Protein AF-A0A833S9N3-F1 (afdb_monomer)

Structure (mmCIF, N/CA/C/O backbone):
data_AF-A0A833S9N3-F1
#
_entry.id   AF-A0A833S9N3-F1
#
loop_
_atom_site.group_PDB
_atom_site.id
_atom_site.type_symbol
_atom_site.label_atom_id
_atom_site.label_alt_id
_atom_site.label_comp_id
_atom_site.label_asym_id
_atom_site.label_entity_id
_atom_site.label_seq_id
_atom_site.pdbx_PDB_ins_code
_atom_site.Cartn_x
_atom_site.Cartn_y
_atom_site.Cartn_z
_atom_site.occupancy
_atom_site.B_iso_or_equiv
_atom_site.auth_seq_id
_atom_site.auth_comp_id
_atom_site.auth_asym_id
_atom_site.auth_atom_id
_atom_site.pdbx_PDB_model_num
ATOM 1 N N . MET A 1 1 ? -18.250 31.502 -18.914 1.00 46.16 1 MET A N 1
ATOM 2 C CA . MET A 1 1 ? -17.595 30.187 -19.055 1.00 46.16 1 MET A CA 1
ATOM 3 C C . MET A 1 1 ? -17.360 29.662 -17.642 1.00 46.16 1 MET A C 1
ATOM 5 O O . MET A 1 1 ? -16.322 29.937 -17.061 1.00 46.16 1 MET A O 1
ATOM 9 N N . GLY A 1 2 ? -18.392 29.095 -17.013 1.00 54.09 2 GLY A N 1
ATOM 10 C CA . GLY A 1 2 ? -18.291 28.573 -15.646 1.00 54.09 2 GLY A CA 1
ATOM 11 C C . GLY A 1 2 ? -17.873 27.114 -15.717 1.00 54.09 2 GLY A C 1
ATOM 12 O O . GLY A 1 2 ? -18.515 26.355 -16.439 1.00 54.09 2 GLY A O 1
ATOM 13 N N . ALA A 1 3 ? -16.788 26.744 -15.037 1.00 56.53 3 ALA A N 1
ATOM 14 C CA . ALA A 1 3 ? -16.435 25.340 -14.862 1.00 56.53 3 ALA A CA 1
ATOM 15 C C . ALA A 1 3 ? -17.621 24.621 -14.200 1.00 56.53 3 ALA A C 1
ATOM 17 O O . ALA A 1 3 ? -18.211 25.151 -13.255 1.00 56.53 3 ALA A O 1
ATOM 18 N N . SER A 1 4 ? -18.018 23.465 -14.737 1.00 61.34 4 SER A N 1
ATOM 19 C CA . SER A 1 4 ? -19.108 22.679 -14.161 1.00 61.34 4 SER A CA 1
ATOM 20 C C . SER A 1 4 ? -18.727 22.229 -12.744 1.00 61.34 4 SER A C 1
ATOM 22 O O . SER A 1 4 ? -17.546 21.995 -12.468 1.00 61.34 4 SER A O 1
ATOM 24 N N . PRO A 1 5 ? -19.699 22.095 -11.825 1.00 64.31 5 PRO A N 1
ATOM 25 C CA . PRO A 1 5 ? -19.437 21.621 -10.463 1.00 64.31 5 PRO A CA 1
ATOM 26 C C . PRO A 1 5 ? -18.751 20.247 -10.441 1.00 64.31 5 PRO A C 1
ATOM 28 O O . PRO A 1 5 ? -17.981 19.953 -9.536 1.00 64.31 5 PRO A O 1
ATOM 31 N N . GLU A 1 6 ? -18.961 19.443 -11.479 1.00 64.31 6 GLU A N 1
ATOM 32 C CA . GLU A 1 6 ? -18.316 18.148 -11.703 1.00 64.31 6 GLU A CA 1
ATOM 33 C C . GLU A 1 6 ? -16.800 18.289 -11.919 1.00 64.31 6 GLU A C 1
ATOM 35 O O . GLU A 1 6 ? -16.017 17.490 -11.413 1.00 64.31 6 GLU A O 1
ATOM 40 N N . PHE A 1 7 ? -16.375 19.339 -12.630 1.00 63.25 7 PHE A N 1
ATOM 41 C CA . PHE A 1 7 ? -14.964 19.626 -12.881 1.00 63.25 7 PHE A CA 1
ATOM 42 C C . PHE A 1 7 ? -14.277 20.179 -11.626 1.00 63.25 7 PHE A C 1
ATOM 44 O O . PHE A 1 7 ? -13.140 19.824 -11.339 1.00 63.25 7 PHE A O 1
ATOM 51 N N . LEU A 1 8 ? -14.985 20.999 -10.840 1.00 59.31 8 LEU A N 1
ATOM 52 C CA . LEU A 1 8 ? -14.499 21.477 -9.542 1.00 59.31 8 LEU A CA 1
ATOM 53 C C . LEU A 1 8 ? -14.394 20.347 -8.512 1.00 59.31 8 LEU A C 1
ATOM 55 O O . LEU A 1 8 ? -13.407 20.311 -7.794 1.00 59.31 8 LEU A O 1
ATOM 59 N N . LEU A 1 9 ? -15.334 19.395 -8.485 1.00 58.53 9 LEU A N 1
ATOM 60 C CA . LEU A 1 9 ? -15.246 18.199 -7.637 1.00 58.53 9 LEU A CA 1
ATOM 61 C C . LEU A 1 9 ? -14.075 17.296 -8.033 1.00 58.53 9 LEU A C 1
ATOM 63 O O . LEU A 1 9 ? -13.371 16.799 -7.163 1.00 58.53 9 LEU A O 1
ATOM 67 N N . ALA A 1 10 ? -13.833 17.112 -9.333 1.00 58.03 10 ALA A N 1
ATOM 68 C CA . ALA A 1 10 ? -12.688 16.340 -9.811 1.00 58.03 10 ALA A CA 1
ATOM 69 C C . ALA A 1 10 ? -11.348 17.006 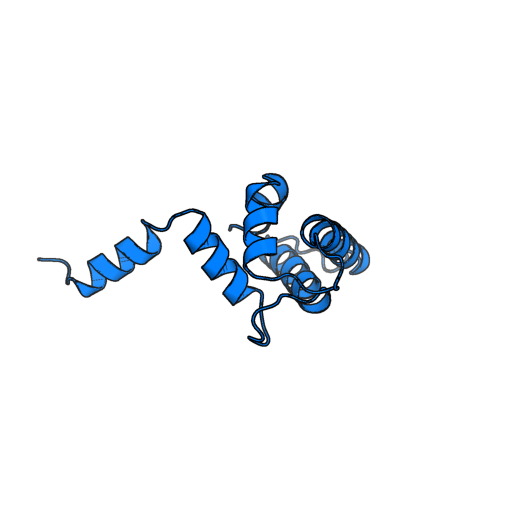-9.451 1.00 58.03 10 ALA A C 1
ATOM 71 O O . ALA A 1 10 ? -10.393 16.311 -9.105 1.00 58.03 10 ALA A O 1
ATOM 72 N N . ILE A 1 11 ? -11.276 18.343 -9.493 1.00 58.62 11 ILE A N 1
ATOM 73 C CA . ILE A 1 11 ? -10.097 19.101 -9.051 1.00 58.62 11 ILE A CA 1
ATOM 74 C C . ILE A 1 11 ? -9.955 19.044 -7.529 1.00 58.62 11 ILE A C 1
ATOM 76 O O . ILE A 1 11 ? -8.848 18.851 -7.049 1.00 58.62 11 ILE A O 1
ATOM 80 N N . ASP A 1 12 ? -11.038 19.169 -6.763 1.00 51.44 12 ASP A N 1
ATOM 81 C CA . ASP A 1 12 ? -10.987 19.155 -5.297 1.00 51.44 12 ASP A CA 1
ATOM 82 C C . ASP A 1 12 ? -10.607 17.765 -4.759 1.00 51.44 12 ASP A C 1
ATOM 84 O O . ASP A 1 12 ? -9.728 17.656 -3.914 1.00 51.44 12 ASP A O 1
ATOM 88 N N . VAL A 1 13 ? -11.123 16.689 -5.363 1.00 55.16 13 VAL A N 1
ATOM 89 C CA . VAL A 1 13 ? -10.696 15.304 -5.082 1.00 55.16 13 VAL A CA 1
ATOM 90 C C . VAL A 1 13 ? -9.218 15.072 -5.414 1.00 55.16 13 VAL A C 1
ATOM 92 O O . VAL A 1 13 ? -8.547 14.302 -4.733 1.00 55.16 13 VAL A O 1
ATOM 95 N N . THR A 1 14 ? -8.685 15.728 -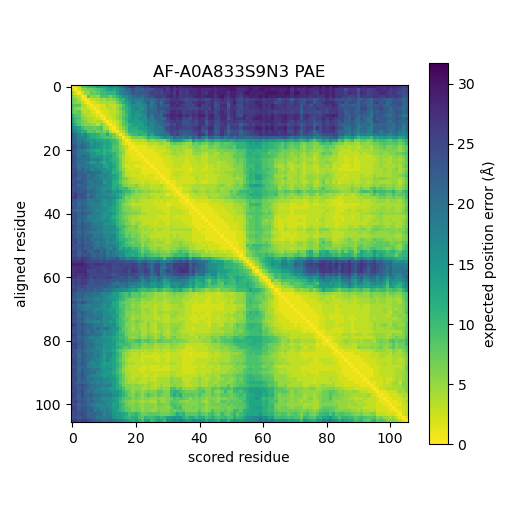6.449 1.00 56.97 14 THR A N 1
ATOM 96 C CA . THR A 1 14 ? -7.269 15.582 -6.838 1.00 56.97 14 THR A CA 1
ATOM 97 C C . THR A 1 14 ? 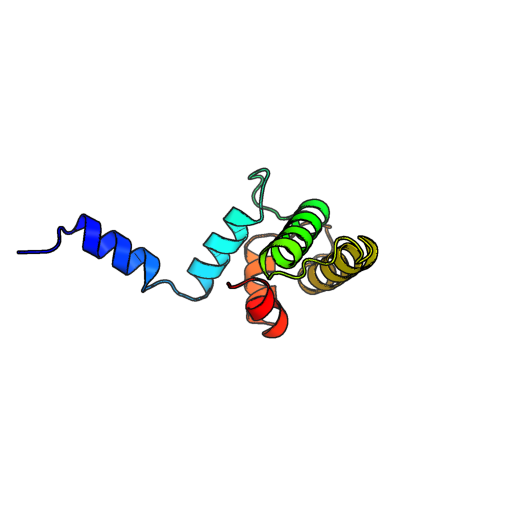-6.330 16.578 -6.141 1.00 56.97 14 THR A C 1
ATOM 99 O O . THR A 1 14 ? -5.128 16.321 -6.072 1.00 56.97 14 THR A O 1
ATOM 102 N N . SER A 1 15 ? -6.847 17.684 -5.586 1.00 54.22 15 SER A N 1
ATOM 103 C CA . SER A 1 15 ? -6.060 18.795 -5.014 1.00 54.22 15 SER A CA 1
ATOM 104 C C . SER A 1 15 ? -6.187 18.946 -3.492 1.00 54.22 15 SER A C 1
ATOM 106 O O . SER A 1 15 ? -5.273 19.485 -2.869 1.00 54.22 15 SER A O 1
ATOM 108 N N . SER A 1 16 ? -7.260 18.440 -2.885 1.00 50.28 16 SER A N 1
ATOM 109 C CA . SER A 1 16 ? -7.624 18.644 -1.476 1.00 50.28 16 SER A CA 1
ATOM 110 C C . SER A 1 16 ? -7.911 17.306 -0.785 1.00 50.28 16 SER A C 1
ATOM 112 O O . SER A 1 16 ? -9.010 17.070 -0.303 1.00 50.28 16 SER A O 1
ATOM 114 N N . GLY A 1 17 ? -6.916 16.420 -0.730 1.00 56.34 17 GLY A N 1
ATOM 115 C CA . GLY A 1 17 ? -6.960 15.224 0.118 1.00 56.34 17 GLY A CA 1
ATOM 116 C C . GLY A 1 17 ? -5.954 15.352 1.254 1.00 56.34 17 GLY A C 1
ATOM 117 O O . GLY A 1 17 ? -4.809 15.763 1.016 1.00 56.34 17 GLY A O 1
ATOM 118 N N . THR A 1 18 ? -6.348 15.000 2.482 1.00 68.19 18 THR A N 1
ATOM 119 C CA . THR A 1 18 ? -5.381 14.838 3.580 1.00 68.19 18 THR A CA 1
ATOM 120 C C . THR A 1 18 ? -4.326 13.795 3.177 1.00 68.19 18 THR A C 1
ATOM 122 O O . THR A 1 18 ? -4.589 12.952 2.312 1.00 68.19 18 THR A O 1
ATOM 125 N N . PRO A 1 19 ? -3.110 13.822 3.754 1.00 69.38 19 PRO A N 1
ATOM 126 C CA . PRO A 1 19 ? -2.118 12.772 3.502 1.00 69.38 19 PRO A CA 1
ATOM 127 C C . PRO A 1 19 ? -2.706 11.365 3.697 1.00 69.38 19 PRO A C 1
ATOM 129 O O . PRO A 1 19 ? -2.396 10.464 2.925 1.00 69.38 19 PRO A O 1
ATOM 132 N N . GLU A 1 20 ? -3.6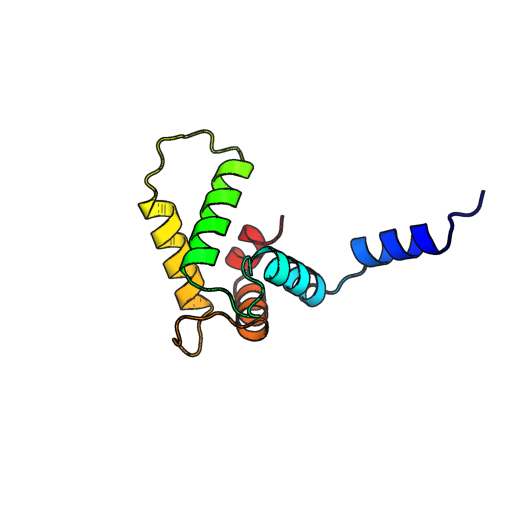35 11.206 4.641 1.00 75.88 20 GLU A N 1
ATOM 133 C CA . GLU A 1 20 ? -4.386 9.969 4.866 1.00 75.88 20 GLU A CA 1
ATOM 134 C C . GLU A 1 20 ? -5.248 9.550 3.665 1.00 75.88 20 GLU A C 1
ATOM 136 O O . GLU A 1 20 ? -5.240 8.381 3.294 1.00 75.88 20 GLU A O 1
ATOM 141 N N . GLU A 1 21 ? -5.965 10.466 3.007 1.00 77.62 21 GLU A N 1
ATOM 142 C CA . GLU A 1 21 ? -6.774 10.113 1.830 1.00 77.62 21 GLU A CA 1
ATOM 143 C C . GLU A 1 21 ? -5.915 9.702 0.632 1.00 77.62 21 GLU A C 1
ATOM 145 O O . GLU A 1 21 ? -6.267 8.770 -0.094 1.00 77.62 21 GLU A O 1
ATOM 150 N N . LYS A 1 22 ? -4.757 10.344 0.449 1.00 76.88 22 LYS A N 1
ATOM 151 C CA . LYS A 1 22 ? -3.791 9.954 -0.590 1.00 76.88 22 LYS A CA 1
ATOM 152 C C . LYS A 1 22 ? -3.217 8.566 -0.323 1.00 76.88 22 LYS A C 1
ATOM 154 O O . LYS A 1 22 ? -3.119 7.758 -1.242 1.00 76.88 22 LYS A O 1
ATOM 159 N N . LEU A 1 23 ? -2.885 8.281 0.934 1.00 79.50 23 LEU A N 1
ATOM 160 C CA . LEU A 1 23 ? -2.394 6.974 1.359 1.00 79.50 23 LEU A CA 1
ATOM 161 C C . LEU A 1 23 ? -3.473 5.891 1.249 1.00 79.50 23 LEU A C 1
ATOM 163 O O . LEU A 1 23 ? -3.159 4.794 0.809 1.00 79.50 23 LEU A O 1
ATOM 167 N N . LYS A 1 24 ? -4.745 6.198 1.532 1.00 83.44 24 LYS A N 1
ATOM 168 C CA . LYS A 1 24 ? -5.879 5.289 1.275 1.00 83.44 24 LYS A CA 1
ATOM 169 C C . LYS A 1 24 ? -6.041 4.950 -0.201 1.00 83.44 24 LYS A C 1
ATOM 171 O O . LYS A 1 24 ? -6.298 3.804 -0.561 1.00 83.44 24 LYS A O 1
ATOM 176 N N . TRP A 1 25 ? -5.893 5.945 -1.070 1.00 81.00 25 TRP A N 1
ATOM 177 C CA . TRP A 1 25 ? -5.893 5.718 -2.513 1.00 81.00 25 TRP A CA 1
ATOM 178 C C . TRP A 1 25 ? -4.707 4.862 -2.960 1.00 81.00 25 TRP A C 1
ATOM 180 O O . TRP A 1 25 ? -4.893 3.963 -3.778 1.00 81.00 25 TRP A O 1
ATOM 190 N N . ALA A 1 26 ? -3.516 5.099 -2.404 1.00 82.38 26 ALA A N 1
ATOM 191 C CA . ALA A 1 26 ? -2.340 4.273 -2.660 1.00 82.38 26 ALA A CA 1
ATOM 192 C C . ALA A 1 26 ? -2.552 2.831 -2.174 1.00 82.38 26 ALA A C 1
ATOM 194 O O . ALA A 1 26 ? -2.343 1.903 -2.944 1.00 82.38 26 ALA A O 1
ATOM 195 N N . PHE A 1 27 ? -3.077 2.642 -0.960 1.00 85.25 27 PHE A N 1
ATOM 196 C CA . PHE A 1 27 ? -3.416 1.333 -0.401 1.00 85.25 27 PHE A CA 1
ATOM 197 C C . PHE A 1 27 ? -4.340 0.541 -1.330 1.00 85.25 27 PHE A C 1
ATOM 199 O O . PHE A 1 27 ? -4.057 -0.600 -1.664 1.00 85.25 27 PHE A O 1
ATOM 206 N N . ARG A 1 28 ? -5.395 1.177 -1.850 1.00 84.69 28 ARG A N 1
ATOM 207 C CA . ARG A 1 28 ? -6.312 0.551 -2.817 1.00 84.69 28 ARG A CA 1
ATOM 208 C C . ARG A 1 28 ? -5.690 0.226 -4.172 1.00 84.69 28 ARG A C 1
ATOM 210 O O . ARG A 1 28 ? -6.208 -0.622 -4.884 1.00 84.69 28 ARG A O 1
ATOM 217 N N . MET A 1 29 ? -4.649 0.948 -4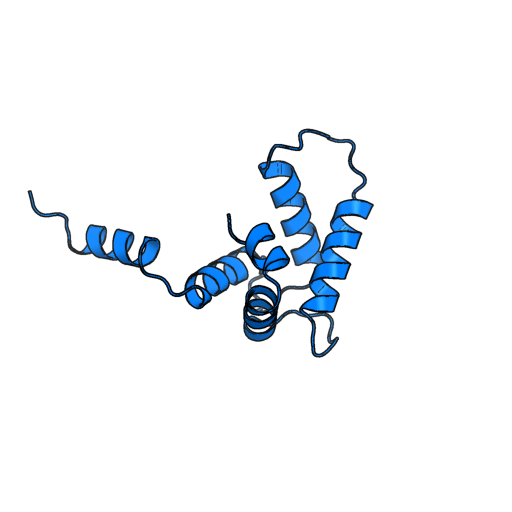.575 1.00 82.88 29 MET A N 1
ATOM 218 C CA . MET A 1 29 ? -3.880 0.616 -5.779 1.00 82.88 29 MET A CA 1
ATOM 219 C C . MET A 1 29 ? -2.920 -0.552 -5.533 1.00 82.88 29 MET A C 1
ATOM 221 O O . MET A 1 29 ? -2.486 -1.196 -6.486 1.00 82.88 29 MET A O 1
ATOM 225 N N . TYR A 1 30 ? -2.561 -0.778 -4.273 1.00 83.94 30 TYR A N 1
ATOM 226 C CA . TYR A 1 30 ? -1.606 -1.783 -3.836 1.00 83.94 30 TYR A CA 1
ATOM 227 C C . TYR A 1 30 ? -2.260 -3.122 -3.498 1.00 83.94 30 TYR A C 1
ATOM 229 O O . TYR A 1 30 ? -1.705 -4.153 -3.859 1.00 83.94 30 TYR A O 1
ATOM 237 N N . ASP A 1 31 ? -3.436 -3.104 -2.882 1.00 86.94 31 ASP A N 1
ATOM 238 C CA . ASP A 1 31 ? -4.308 -4.268 -2.709 1.00 86.94 31 ASP A CA 1
ATOM 239 C C . ASP A 1 31 ? -4.893 -4.663 -4.080 1.00 86.94 31 ASP A C 1
ATOM 241 O O . ASP A 1 31 ? -5.882 -4.100 -4.560 1.00 86.94 31 ASP A O 1
ATOM 245 N N . VAL A 1 32 ? -4.202 -5.572 -4.771 1.00 81.75 32 VAL A N 1
ATOM 246 C CA . VAL A 1 32 ? -4.518 -5.990 -6.142 1.00 81.75 32 VAL A CA 1
ATOM 247 C C . VAL A 1 32 ? -5.726 -6.917 -6.148 1.00 81.75 32 VAL A C 1
ATOM 249 O O . VAL A 1 32 ? -6.511 -6.886 -7.102 1.00 81.75 32 VAL A O 1
ATOM 252 N N . ASP A 1 33 ? -5.865 -7.764 -5.127 1.00 85.12 33 ASP A N 1
ATOM 253 C CA . ASP A 1 33 ? -6.995 -8.688 -5.025 1.00 85.12 33 ASP A CA 1
ATOM 254 C C . ASP A 1 33 ? -8.228 -8.109 -4.313 1.00 85.12 33 ASP A C 1
ATOM 256 O O . ASP A 1 33 ? -9.330 -8.647 -4.465 1.00 85.12 33 ASP A O 1
ATOM 260 N N . GLY A 1 34 ? -8.095 -6.946 -3.674 1.00 83.31 34 GLY A N 1
ATOM 261 C CA . GLY A 1 34 ? -9.191 -6.192 -3.075 1.00 83.31 34 GLY A CA 1
ATOM 262 C C . GLY A 1 34 ? -9.699 -6.801 -1.770 1.00 83.31 34 GLY A C 1
ATOM 263 O O . GLY A 1 34 ? -10.882 -6.636 -1.445 1.00 83.31 34 GLY A O 1
ATOM 264 N N . ASN A 1 35 ? -8.861 -7.557 -1.058 1.00 86.94 35 ASN A N 1
ATOM 265 C CA . ASN A 1 35 ? -9.240 -8.230 0.186 1.00 86.94 35 ASN A CA 1
ATOM 266 C C . ASN A 1 35 ? -9.194 -7.298 1.414 1.00 86.94 35 ASN A C 1
ATOM 268 O O . ASN A 1 35 ? -9.665 -7.682 2.488 1.00 86.94 35 ASN A O 1
ATOM 272 N N . GLY A 1 36 ? -8.707 -6.064 1.247 1.00 87.31 36 GLY A N 1
ATOM 273 C CA . GLY A 1 36 ? -8.579 -5.063 2.300 1.00 87.31 36 GLY A CA 1
ATOM 274 C C . GLY A 1 36 ? -7.291 -5.165 3.118 1.00 87.31 36 GLY A C 1
ATOM 275 O O . GLY A 1 36 ? -7.175 -4.465 4.128 1.00 87.31 36 GLY A O 1
ATOM 276 N N . VAL A 1 37 ? -6.343 -6.002 2.703 1.00 90.25 37 VAL A N 1
ATOM 277 C CA . VAL A 1 37 ? -4.993 -6.128 3.255 1.00 90.25 37 VAL A CA 1
ATOM 278 C C . VAL A 1 37 ? -3.971 -6.155 2.119 1.00 90.25 37 VAL A C 1
ATOM 280 O O . VAL A 1 37 ? -4.310 -6.429 0.979 1.00 90.25 37 VAL A O 1
ATOM 283 N N . ILE A 1 38 ? -2.715 -5.826 2.409 1.00 90.19 38 ILE A N 1
ATOM 284 C CA . ILE A 1 38 ? -1.621 -6.005 1.452 1.00 90.19 38 ILE A CA 1
ATOM 285 C C . ILE A 1 38 ? -0.760 -7.151 1.952 1.00 90.19 38 ILE A C 1
ATOM 287 O O . ILE A 1 38 ? -0.177 -7.063 3.033 1.00 90.19 38 ILE A O 1
ATOM 291 N N . ASP A 1 39 ? -0.637 -8.201 1.152 1.00 90.81 39 ASP A N 1
ATOM 292 C CA . ASP A 1 39 ? 0.271 -9.309 1.429 1.00 90.81 39 ASP A CA 1
ATOM 293 C C . ASP A 1 39 ? 1.697 -9.004 0.948 1.00 90.81 39 ASP A C 1
ATOM 295 O O . ASP A 1 39 ? 1.945 -8.209 0.032 1.00 90.81 39 ASP A O 1
ATOM 299 N N . ILE A 1 40 ? 2.684 -9.721 1.496 1.00 87.56 40 ILE A N 1
ATOM 300 C CA . ILE A 1 40 ? 4.092 -9.575 1.086 1.00 87.56 40 ILE A CA 1
ATOM 301 C C . ILE A 1 40 ? 4.303 -9.777 -0.426 1.00 87.56 40 ILE A C 1
ATOM 303 O O . ILE A 1 40 ? 5.179 -9.161 -1.043 1.00 87.56 40 ILE A O 1
ATOM 307 N N . GLN A 1 41 ? 3.487 -10.637 -1.040 1.00 87.94 41 GLN A N 1
ATOM 308 C CA . GLN A 1 41 ? 3.513 -10.906 -2.477 1.00 87.94 41 GLN A CA 1
ATOM 309 C C . GLN A 1 41 ? 3.074 -9.685 -3.290 1.00 87.94 41 GLN A C 1
ATOM 311 O O . GLN A 1 41 ? 3.670 -9.388 -4.328 1.00 87.94 41 GLN A O 1
ATOM 316 N N . GLU A 1 42 ? 2.053 -8.971 -2.827 1.00 89.06 42 GLU A N 1
ATOM 317 C CA . GLU A 1 42 ? 1.547 -7.764 -3.473 1.00 89.06 42 GLU A CA 1
ATOM 318 C C . GLU A 1 42 ? 2.536 -6.616 -3.306 1.00 89.06 42 GLU A C 1
ATOM 320 O O . GLU A 1 42 ? 2.954 -6.027 -4.304 1.00 89.06 42 GLU A O 1
ATOM 325 N N . MET A 1 43 ? 3.036 -6.403 -2.082 1.00 86.69 43 MET A N 1
ATOM 326 C CA . MET A 1 43 ? 4.098 -5.432 -1.793 1.00 86.69 43 MET A CA 1
ATOM 327 C C . MET A 1 43 ? 5.311 -5.626 -2.712 1.00 86.69 43 MET A C 1
ATOM 329 O O . MET A 1 43 ? 5.819 -4.673 -3.306 1.00 86.69 43 MET A O 1
ATOM 333 N N . THR A 1 44 ? 5.753 -6.872 -2.895 1.00 86.12 44 THR A N 1
ATOM 334 C CA . THR A 1 44 ? 6.889 -7.192 -3.773 1.00 86.12 44 THR A CA 1
ATOM 335 C C . THR A 1 44 ? 6.612 -6.811 -5.227 1.00 86.12 44 THR A C 1
ATOM 337 O O . THR A 1 44 ? 7.459 -6.180 -5.864 1.00 86.12 44 THR A O 1
ATOM 340 N N . LYS A 1 45 ? 5.418 -7.125 -5.748 1.00 84.25 45 LYS A N 1
ATOM 341 C CA . LYS A 1 45 ? 5.016 -6.760 -7.117 1.00 84.25 45 L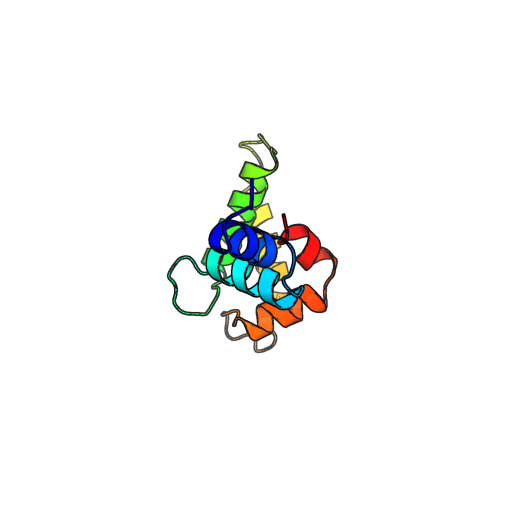YS A CA 1
ATOM 342 C C . LYS A 1 45 ? 4.963 -5.248 -7.314 1.00 84.25 45 LYS A C 1
ATOM 344 O O . LYS A 1 45 ? 5.424 -4.763 -8.344 1.00 84.25 45 LYS A O 1
ATOM 349 N N . ILE A 1 46 ? 4.440 -4.511 -6.336 1.00 81.31 46 ILE A N 1
ATOM 350 C CA . ILE A 1 46 ? 4.348 -3.046 -6.378 1.00 81.31 46 ILE A CA 1
ATOM 351 C C . ILE A 1 46 ? 5.738 -2.429 -6.415 1.00 81.31 46 ILE A C 1
ATOM 353 O O . ILE A 1 46 ? 6.038 -1.642 -7.310 1.00 81.31 46 ILE A O 1
ATOM 357 N N . VAL A 1 47 ? 6.607 -2.814 -5.476 1.00 80.75 47 VAL A N 1
ATOM 358 C CA . VAL A 1 47 ? 7.986 -2.320 -5.407 1.00 80.75 47 VAL A CA 1
ATOM 359 C C . VAL A 1 47 ? 8.694 -2.595 -6.732 1.00 80.75 47 VAL A C 1
ATOM 361 O O . VAL A 1 47 ? 9.325 -1.701 -7.296 1.00 80.75 47 VAL A O 1
ATOM 364 N N . GLN A 1 48 ? 8.534 -3.801 -7.279 1.00 80.19 48 GLN A N 1
ATOM 365 C CA . GLN A 1 48 ? 9.098 -4.178 -8.570 1.00 80.19 48 GLN A CA 1
ATOM 366 C C . GLN A 1 48 ? 8.542 -3.333 -9.733 1.00 80.19 48 GLN A C 1
ATOM 368 O O . GLN A 1 48 ? 9.319 -2.897 -10.581 1.00 80.19 48 GLN A O 1
ATOM 373 N N . ALA A 1 49 ? 7.239 -3.039 -9.747 1.00 78.25 49 ALA A N 1
ATOM 374 C CA . ALA A 1 49 ? 6.604 -2.188 -10.754 1.00 78.25 49 ALA A CA 1
ATOM 375 C C . ALA A 1 49 ? 7.053 -0.717 -10.663 1.00 78.25 49 ALA A C 1
ATOM 377 O O . ALA A 1 49 ? 7.301 -0.090 -11.690 1.00 78.25 49 ALA A O 1
ATOM 378 N N . ILE A 1 50 ? 7.226 -0.174 -9.453 1.00 75.50 50 ILE A N 1
ATOM 379 C CA . ILE A 1 50 ? 7.753 1.184 -9.233 1.00 75.50 50 ILE A CA 1
ATOM 380 C C . ILE A 1 50 ? 9.188 1.291 -9.764 1.00 75.50 50 ILE A C 1
ATOM 382 O O . ILE A 1 50 ? 9.534 2.274 -10.421 1.00 75.50 50 ILE A O 1
ATOM 386 N N . TYR A 1 51 ? 10.023 0.271 -9.532 1.00 73.62 51 TYR A N 1
ATOM 387 C CA . TYR A 1 51 ? 11.377 0.221 -10.093 1.00 73.62 51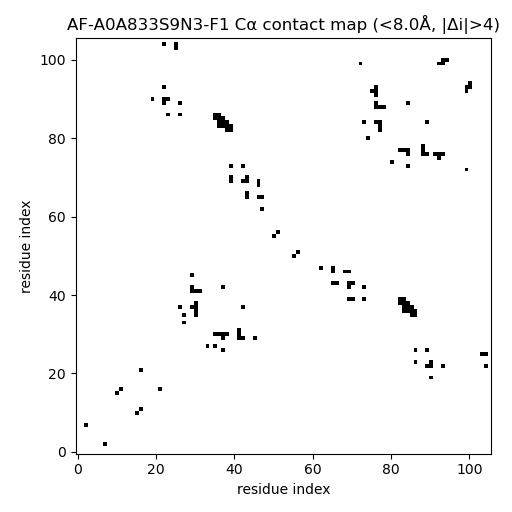 TYR A CA 1
ATOM 388 C C . TYR A 1 51 ? 11.385 0.195 -11.624 1.00 73.62 51 TYR A C 1
ATOM 390 O O . TYR A 1 51 ? 12.221 0.870 -12.229 1.00 73.62 51 TYR A O 1
ATOM 398 N N . ASP A 1 52 ? 10.472 -0.562 -12.235 1.00 72.44 52 ASP A N 1
ATOM 399 C CA . ASP A 1 52 ? 10.314 -0.621 -13.692 1.00 72.44 52 ASP A CA 1
ATOM 400 C C . ASP A 1 52 ? 9.865 0.743 -14.255 1.00 72.44 52 ASP A C 1
ATOM 402 O O . ASP A 1 52 ? 10.448 1.256 -15.214 1.00 72.44 52 ASP A O 1
ATOM 406 N N . MET A 1 53 ? 8.910 1.400 -13.582 1.00 65.06 53 MET A N 1
ATOM 407 C CA . MET A 1 53 ? 8.327 2.681 -13.993 1.00 65.06 53 MET A CA 1
ATOM 408 C C . MET A 1 53 ? 9.267 3.884 -13.819 1.00 65.06 53 MET A C 1
ATOM 410 O O . MET A 1 53 ? 9.314 4.749 -14.694 1.00 65.06 53 MET A O 1
ATOM 414 N N . LEU A 1 54 ? 10.055 3.950 -12.736 1.00 66.31 54 LEU A N 1
ATOM 415 C CA . LEU A 1 54 ? 11.025 5.034 -12.483 1.00 66.31 54 LEU A CA 1
ATOM 416 C C . LEU A 1 54 ? 12.238 5.011 -13.434 1.00 66.31 54 LEU A C 1
ATOM 418 O O . LEU A 1 54 ? 13.189 5.775 -13.263 1.00 66.31 54 LEU A O 1
ATOM 422 N N . GLY A 1 55 ? 12.217 4.166 -14.467 1.00 54.41 55 GLY A N 1
ATOM 423 C CA . GLY A 1 55 ? 13.204 4.206 -15.537 1.00 54.41 55 GLY A CA 1
ATOM 424 C C . GLY A 1 55 ? 14.539 3.580 -15.157 1.00 54.41 55 GLY A C 1
ATOM 425 O O . GLY A 1 55 ? 15.536 3.801 -15.849 1.00 54.41 55 GLY A O 1
ATOM 426 N N . ALA A 1 56 ? 14.575 2.725 -14.128 1.00 50.56 56 ALA A N 1
ATOM 427 C CA . ALA A 1 56 ? 15.649 1.752 -14.000 1.00 50.56 56 ALA A CA 1
ATOM 428 C C . ALA A 1 56 ? 15.452 0.658 -15.064 1.00 50.56 56 ALA A C 1
ATOM 430 O O . ALA A 1 56 ? 15.213 -0.502 -14.746 1.00 50.56 56 ALA A O 1
ATOM 431 N N . CYS A 1 57 ? 15.592 1.032 -16.343 1.00 41.47 57 CYS A N 1
ATOM 432 C CA . CYS A 1 57 ? 15.860 0.142 -17.471 1.00 41.47 57 CYS A CA 1
ATOM 433 C C . CYS A 1 57 ? 17.201 -0.561 -17.226 1.00 41.47 57 CYS A C 1
ATOM 435 O O . CYS A 1 57 ? 18.240 -0.269 -17.809 1.00 41.47 57 CYS A O 1
ATOM 437 N N . SER A 1 58 ? 17.202 -1.460 -16.264 1.00 47.19 58 SER A N 1
ATOM 438 C CA . SER A 1 58 ? 18.249 -2.411 -15.995 1.00 47.19 58 SER A CA 1
ATOM 439 C C . SER A 1 58 ? 17.494 -3.695 -15.769 1.00 47.19 58 SER A C 1
ATOM 441 O O . SER A 1 58 ? 17.200 -4.061 -14.634 1.00 47.19 58 SER A O 1
ATOM 443 N N . SER A 1 59 ? 17.198 -4.381 -16.870 1.00 50.72 59 SER A N 1
ATOM 444 C CA . SER A 1 59 ? 16.696 -5.758 -16.948 1.00 50.72 59 SER A CA 1
ATOM 445 C C . SER A 1 59 ? 17.663 -6.779 -16.307 1.00 50.72 59 SER A C 1
ATOM 447 O O . SER A 1 59 ? 17.756 -7.919 -16.740 1.00 50.72 59 SER A O 1
ATOM 449 N N . ASN A 1 60 ? 18.446 -6.342 -15.317 1.00 51.00 60 ASN A N 1
ATOM 450 C CA . ASN A 1 60 ? 19.589 -7.000 -14.716 1.00 51.00 60 ASN A CA 1
ATOM 451 C C . ASN A 1 60 ? 19.749 -6.670 -13.216 1.00 51.00 60 ASN A C 1
ATOM 453 O O . ASN A 1 60 ? 20.785 -6.998 -12.640 1.00 51.00 60 ASN A O 1
ATOM 457 N N . ARG A 1 61 ? 18.778 -6.004 -12.560 1.00 54.50 61 ARG A N 1
ATOM 458 C CA . ARG A 1 61 ? 18.740 -6.017 -11.087 1.00 54.50 61 ARG A CA 1
ATOM 459 C C . ARG A 1 61 ? 18.106 -7.329 -10.625 1.00 54.50 61 ARG A C 1
ATOM 461 O O . ARG A 1 61 ? 17.060 -7.699 -11.154 1.00 54.50 61 ARG A O 1
ATOM 468 N N . PRO A 1 62 ? 18.726 -8.038 -9.670 1.00 55.34 62 PRO A N 1
ATOM 469 C CA . PRO A 1 62 ? 18.192 -9.302 -9.193 1.00 55.34 62 PRO A CA 1
ATOM 470 C C . PRO A 1 62 ? 16.852 -9.054 -8.495 1.00 55.34 62 PRO A C 1
ATOM 472 O O . PRO A 1 62 ? 16.728 -8.103 -7.719 1.00 55.34 62 PRO A O 1
ATOM 475 N N . ALA A 1 63 ? 15.865 -9.911 -8.768 1.00 58.81 63 ALA A N 1
ATOM 476 C CA . ALA A 1 63 ? 14.563 -9.893 -8.099 1.00 58.81 63 ALA A CA 1
ATOM 477 C C . ALA A 1 63 ? 14.710 -9.910 -6.564 1.00 58.81 63 ALA A C 1
ATOM 479 O O . ALA A 1 63 ? 13.961 -9.218 -5.879 1.00 58.81 63 ALA A O 1
ATOM 480 N N . ASP A 1 64 ? 15.762 -10.564 -6.052 1.00 63.06 64 ASP A N 1
ATOM 481 C CA . ASP A 1 64 ? 16.186 -10.512 -4.649 1.00 63.06 64 ASP A CA 1
ATOM 482 C C . ASP A 1 64 ? 16.242 -9.091 -4.079 1.00 63.06 64 ASP A C 1
ATOM 484 O O . ASP A 1 64 ? 15.789 -8.864 -2.969 1.00 63.06 64 ASP A O 1
ATOM 488 N N . SER A 1 65 ? 16.740 -8.093 -4.818 1.00 75.56 65 SER A N 1
ATOM 489 C CA . SER A 1 65 ? 16.835 -6.727 -4.280 1.00 75.56 65 SER A CA 1
ATOM 490 C C . SER A 1 65 ? 15.476 -6.052 -4.087 1.00 75.56 65 SER A C 1
ATOM 492 O O . SER A 1 65 ? 15.355 -5.194 -3.214 1.00 75.56 65 SER A O 1
ATOM 494 N N . ALA A 1 66 ? 14.472 -6.388 -4.902 1.00 76.94 66 ALA A N 1
ATOM 495 C CA . ALA A 1 66 ? 13.121 -5.851 -4.753 1.00 76.94 66 ALA A CA 1
ATOM 496 C C . ALA A 1 66 ? 12.356 -6.597 -3.656 1.00 76.94 66 ALA A C 1
ATOM 498 O O . ALA A 1 66 ? 11.711 -5.956 -2.832 1.00 76.94 66 ALA A O 1
ATOM 499 N N . GLU A 1 67 ? 12.489 -7.922 -3.606 1.00 83.06 67 GLU A N 1
ATOM 500 C CA . GLU A 1 67 ? 11.849 -8.757 -2.590 1.00 83.06 67 GLU A CA 1
ATOM 501 C C . GLU A 1 67 ? 12.416 -8.493 -1.187 1.00 83.06 67 GLU A C 1
ATOM 503 O O . GLU A 1 67 ? 11.650 -8.310 -0.247 1.00 83.06 67 GLU A O 1
ATOM 508 N N . GLU A 1 68 ? 13.738 -8.376 -1.031 1.00 84.94 68 GLU A N 1
ATOM 509 C CA . GLU A 1 68 ? 14.380 -8.018 0.245 1.00 84.94 68 GLU A CA 1
ATOM 510 C C . GLU A 1 68 ? 13.938 -6.628 0.724 1.00 84.94 68 GLU A C 1
ATOM 512 O O . GLU A 1 68 ? 13.631 -6.428 1.900 1.00 84.94 68 GLU A O 1
ATOM 517 N N . ARG A 1 69 ? 13.852 -5.656 -0.197 1.00 83.50 69 ARG A N 1
ATOM 518 C CA . ARG A 1 69 ? 13.319 -4.318 0.104 1.00 83.50 69 ARG A CA 1
ATOM 519 C C . ARG A 1 69 ? 11.867 -4.397 0.544 1.00 83.50 69 ARG A C 1
ATOM 521 O O . ARG A 1 69 ? 11.538 -3.834 1.580 1.00 83.50 69 ARG A O 1
ATOM 528 N N . ALA A 1 70 ? 11.025 -5.086 -0.222 1.00 85.38 70 ALA A N 1
ATOM 529 C CA . ALA A 1 70 ? 9.618 -5.260 0.097 1.00 85.38 70 ALA A CA 1
ATOM 530 C C . ALA A 1 70 ? 9.451 -5.915 1.470 1.00 85.38 70 ALA A C 1
ATOM 532 O O . ALA A 1 70 ? 8.739 -5.364 2.293 1.00 85.38 70 ALA A O 1
ATOM 533 N N . LYS A 1 71 ? 10.183 -6.997 1.770 1.00 87.12 71 LYS A N 1
ATOM 534 C CA . LYS A 1 71 ? 10.185 -7.654 3.089 1.00 87.12 71 LYS A CA 1
ATOM 535 C C . LYS A 1 71 ? 10.613 -6.724 4.214 1.00 87.12 71 LYS A C 1
ATOM 537 O O . LYS A 1 71 ? 9.975 -6.717 5.258 1.00 87.12 71 LYS A O 1
ATOM 542 N N . ASN A 1 72 ? 11.661 -5.928 4.017 1.00 85.81 72 ASN A N 1
ATOM 543 C CA . ASN A 1 72 ? 12.123 -4.993 5.041 1.00 85.81 72 ASN A CA 1
ATOM 544 C C . ASN A 1 72 ? 11.117 -3.857 5.288 1.00 85.81 72 ASN A C 1
ATOM 546 O O . ASN A 1 72 ? 10.937 -3.439 6.426 1.00 85.81 72 ASN A O 1
ATOM 550 N N . ILE A 1 73 ? 10.463 -3.357 4.237 1.00 84.69 73 ILE A N 1
ATOM 551 C CA . ILE A 1 73 ? 9.386 -2.363 4.349 1.00 84.69 73 ILE A CA 1
ATOM 552 C C . ILE A 1 73 ? 8.183 -2.986 5.058 1.00 84.69 73 ILE A C 1
ATOM 554 O O . ILE A 1 73 ? 7.676 -2.426 6.024 1.00 84.69 73 ILE A O 1
ATOM 558 N N . PHE A 1 74 ? 7.786 -4.173 4.611 1.00 88.06 74 PHE A N 1
ATOM 559 C CA . PHE A 1 74 ? 6.668 -4.930 5.141 1.00 88.06 74 PHE A CA 1
ATOM 560 C C . PHE A 1 74 ? 6.832 -5.182 6.634 1.00 88.06 74 PHE A C 1
ATOM 562 O O . PHE A 1 74 ? 6.004 -4.739 7.411 1.00 88.06 74 PHE A O 1
ATOM 569 N N . ALA A 1 75 ? 7.958 -5.760 7.054 1.00 87.75 75 ALA A N 1
ATOM 570 C CA . ALA A 1 75 ? 8.247 -6.047 8.458 1.00 87.75 75 ALA A CA 1
ATOM 571 C C . ALA A 1 75 ? 8.336 -4.792 9.346 1.00 87.75 75 ALA A C 1
ATOM 573 O O . ALA A 1 75 ? 8.266 -4.895 10.567 1.00 87.75 75 ALA A O 1
ATOM 574 N N . ARG A 1 76 ? 8.540 -3.606 8.759 1.00 85.75 76 ARG A N 1
ATOM 575 C CA . ARG A 1 76 ? 8.522 -2.334 9.495 1.00 85.75 76 ARG A CA 1
ATOM 576 C C . ARG A 1 76 ? 7.121 -1.762 9.658 1.00 85.75 76 ARG A C 1
ATOM 578 O O . ARG A 1 76 ? 6.892 -1.050 10.630 1.00 85.75 76 ARG A O 1
ATOM 585 N N . MET A 1 77 ? 6.233 -2.026 8.706 1.00 85.81 77 MET A N 1
ATOM 586 C CA . MET A 1 77 ? 4.836 -1.595 8.758 1.00 85.81 77 MET A CA 1
ATOM 587 C C . MET A 1 77 ? 3.950 -2.605 9.505 1.00 85.81 77 MET A C 1
ATOM 589 O O . MET A 1 77 ? 2.980 -2.206 10.139 1.00 85.81 77 MET A O 1
ATOM 593 N N . ASP A 1 78 ? 4.304 -3.889 9.442 1.00 88.62 78 ASP A N 1
ATOM 594 C CA . ASP A 1 78 ? 3.595 -5.018 10.039 1.00 88.62 78 ASP A CA 1
ATOM 595 C C . ASP A 1 78 ? 3.859 -5.056 11.553 1.00 88.62 78 ASP A C 1
ATOM 597 O O . ASP A 1 78 ? 4.815 -5.661 12.0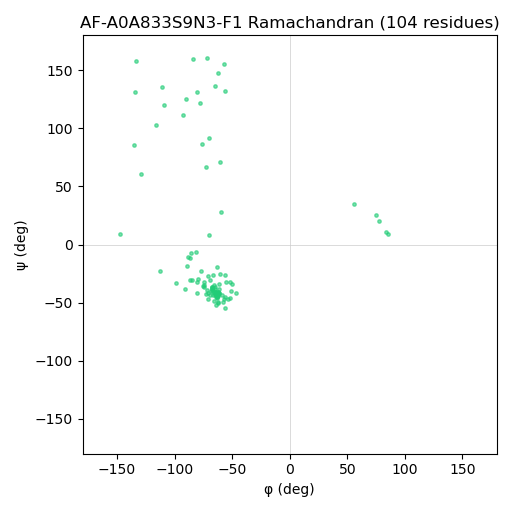50 1.00 88.62 78 ASP A O 1
ATOM 601 N N . GLU A 1 79 ? 3.044 -4.308 12.298 1.00 86.06 79 GLU A N 1
ATOM 602 C CA . GLU A 1 79 ? 3.197 -4.138 13.743 1.00 86.06 79 GLU A CA 1
ATOM 603 C C . GLU A 1 79 ? 2.759 -5.401 14.496 1.00 86.06 79 GLU A C 1
ATOM 605 O O . GLU A 1 79 ? 3.364 -5.770 15.509 1.00 86.06 79 GLU A O 1
ATOM 610 N N . ASN A 1 80 ? 1.737 -6.093 13.989 1.00 87.81 80 ASN A N 1
ATOM 611 C CA . ASN A 1 80 ? 1.192 -7.304 14.594 1.00 87.81 80 ASN A CA 1
ATOM 612 C C . ASN A 1 80 ? 1.925 -8.594 14.146 1.00 87.81 80 ASN A C 1
ATOM 614 O O . ASN A 1 80 ? 1.781 -9.624 14.810 1.00 87.81 80 ASN A O 1
ATOM 618 N N . ASN A 1 81 ? 2.773 -8.517 13.112 1.00 85.06 81 ASN A N 1
ATOM 619 C CA . ASN A 1 81 ? 3.524 -9.628 12.518 1.00 85.06 81 ASN A CA 1
ATOM 620 C C . ASN A 1 81 ? 2.616 -10.778 12.054 1.00 85.06 81 ASN A C 1
ATOM 622 O O . ASN A 1 81 ? 2.981 -11.954 12.171 1.00 85.06 81 ASN A O 1
ATOM 626 N N . ASP A 1 82 ? 1.417 -10.452 11.570 1.00 88.75 82 ASP A N 1
ATOM 627 C CA . ASP A 1 82 ? 0.457 -11.430 11.059 1.00 88.75 82 ASP A CA 1
ATOM 628 C C . ASP A 1 82 ? 0.692 -11.770 9.578 1.00 88.75 82 ASP A C 1
ATOM 630 O O . ASP A 1 82 ? 0.101 -12.724 9.064 1.00 88.75 82 ASP A O 1
ATOM 634 N N . GLY A 1 83 ? 1.610 -11.056 8.919 1.00 86.88 83 GLY A N 1
ATOM 635 C CA . GLY A 1 83 ? 1.925 -11.253 7.512 1.00 86.88 83 GLY A CA 1
ATOM 636 C C . GLY A 1 83 ? 0.983 -10.519 6.560 1.00 86.88 83 GLY A C 1
ATOM 637 O O . GLY A 1 83 ? 1.069 -10.774 5.359 1.00 86.88 83 GLY A O 1
ATOM 638 N N . GLN A 1 84 ? 0.136 -9.613 7.061 1.00 90.75 84 GLN A N 1
ATOM 639 C CA . GLN A 1 84 ? -0.819 -8.819 6.291 1.00 90.75 84 GLN A CA 1
ATOM 640 C C . GLN A 1 84 ? -0.770 -7.351 6.736 1.00 90.75 84 GLN A C 1
ATOM 642 O O . GLN A 1 84 ? -0.864 -7.033 7.911 1.00 90.75 84 GLN A O 1
ATOM 647 N N . LEU A 1 85 ? -0.676 -6.417 5.791 1.00 90.38 85 LEU A N 1
ATOM 648 C CA . LEU A 1 85 ? -0.763 -4.993 6.117 1.00 90.38 85 LEU A CA 1
ATOM 649 C C . LEU A 1 85 ? -2.190 -4.505 5.976 1.00 90.38 85 LEU A C 1
ATOM 651 O O . LEU A 1 85 ? -2.706 -4.378 4.866 1.00 90.38 85 LEU A O 1
ATOM 655 N N . THR A 1 86 ? -2.816 -4.174 7.097 1.00 91.38 86 THR A N 1
ATOM 656 C CA . THR A 1 86 ? -4.105 -3.485 7.077 1.00 91.38 86 THR A CA 1
ATOM 657 C C . THR A 1 86 ? -3.953 -2.030 6.627 1.00 91.38 86 THR A C 1
ATOM 659 O O . THR A 1 86 ? -2.875 -1.437 6.704 1.00 91.38 86 THR A O 1
ATOM 662 N N . GLU A 1 87 ? -5.055 -1.416 6.185 1.00 88.44 87 GLU A N 1
ATOM 663 C CA . GLU A 1 87 ? -5.086 0.008 5.812 1.00 88.44 87 GLU A CA 1
ATOM 664 C C . GLU A 1 87 ? -4.500 0.901 6.923 1.00 88.44 87 GLU A C 1
ATOM 666 O O . GLU A 1 87 ? -3.746 1.835 6.648 1.00 88.44 87 GLU A O 1
ATOM 671 N N . GLU A 1 88 ? -4.810 0.588 8.184 1.00 88.62 88 GLU A N 1
ATOM 672 C CA . GLU A 1 88 ? -4.357 1.348 9.349 1.00 88.62 88 GLU A CA 1
ATOM 673 C C . GLU A 1 88 ? -2.846 1.196 9.586 1.00 88.62 88 GLU A C 1
ATOM 675 O O . GLU A 1 88 ? -2.159 2.197 9.803 1.00 88.62 88 GLU A O 1
ATOM 680 N N . GLU A 1 89 ? -2.307 -0.021 9.475 1.00 89.50 89 GLU A N 1
ATOM 681 C CA . GLU A 1 89 ? -0.864 -0.293 9.578 1.00 89.50 89 GLU A CA 1
ATOM 682 C C . GLU A 1 89 ? -0.084 0.355 8.440 1.00 89.50 89 GLU A C 1
ATOM 684 O O . GLU A 1 89 ? 0.958 0.970 8.667 1.00 89.50 89 GLU A O 1
ATOM 689 N N . PHE A 1 90 ? -0.624 0.303 7.225 1.00 87.50 90 PHE A N 1
ATOM 690 C CA . PHE A 1 90 ? -0.037 0.958 6.066 1.00 87.50 90 PHE A CA 1
ATOM 691 C C . PHE A 1 90 ? 0.019 2.484 6.243 1.00 87.50 90 PHE A C 1
ATOM 693 O O . PHE A 1 90 ? 1.074 3.102 6.076 1.00 87.50 90 PHE A O 1
ATOM 700 N N . LEU A 1 91 ? -1.100 3.103 6.641 1.00 86.56 91 LEU A N 1
ATOM 701 C CA . LEU A 1 91 ? -1.183 4.537 6.938 1.00 86.56 91 LEU A CA 1
ATOM 702 C C . LEU A 1 91 ? -0.188 4.933 8.029 1.00 86.56 91 LEU A C 1
ATOM 704 O O . LEU A 1 91 ? 0.576 5.886 7.861 1.00 86.56 91 LEU A O 1
ATOM 708 N N . LYS A 1 92 ? -0.185 4.192 9.139 1.00 87.12 92 LYS A N 1
ATOM 709 C CA . LYS A 1 92 ? 0.686 4.438 10.288 1.00 87.12 92 LYS A CA 1
ATOM 71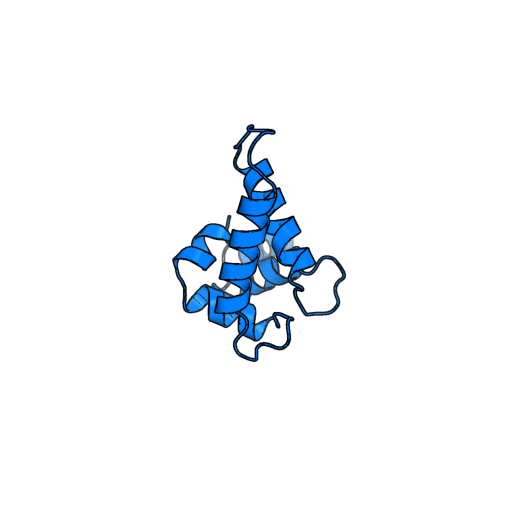0 C C . LYS A 1 92 ? 2.156 4.281 9.911 1.00 87.12 92 LYS A C 1
ATOM 712 O O . LYS A 1 92 ? 2.950 5.154 10.248 1.00 87.12 92 LYS A O 1
ATOM 717 N N . GLY A 1 93 ? 2.502 3.237 9.164 1.00 85.81 93 GLY A N 1
ATOM 718 C CA . GLY A 1 93 ? 3.853 2.970 8.686 1.00 85.81 93 GLY A CA 1
ATOM 719 C C . GLY A 1 93 ? 4.371 4.060 7.749 1.00 85.81 93 GLY A C 1
ATOM 720 O O . GLY A 1 93 ? 5.475 4.566 7.942 1.00 85.81 93 GLY A O 1
ATOM 721 N N . CYS A 1 94 ? 3.556 4.504 6.789 1.00 83.69 94 CYS A N 1
ATOM 722 C CA . CYS A 1 94 ? 3.902 5.634 5.922 1.00 83.69 94 CYS A CA 1
ATOM 723 C C . CYS A 1 94 ? 4.002 6.969 6.675 1.00 83.69 94 CYS A C 1
ATOM 725 O O . CYS A 1 94 ? 4.827 7.807 6.319 1.00 83.69 94 CYS A O 1
ATOM 727 N N . LEU A 1 95 ? 3.171 7.195 7.695 1.00 80.94 95 LEU A N 1
ATOM 728 C CA . LEU A 1 95 ? 3.223 8.413 8.511 1.00 80.94 95 LEU A CA 1
ATOM 729 C C . LEU A 1 95 ? 4.412 8.423 9.481 1.00 80.94 95 LEU A C 1
ATOM 731 O O . LEU A 1 95 ? 4.937 9.493 9.788 1.00 80.94 95 LEU A O 1
ATOM 735 N N . GLN A 1 96 ? 4.827 7.257 9.978 1.00 81.06 96 GLN A N 1
ATOM 736 C CA . GLN A 1 96 ? 5.968 7.121 10.882 1.00 81.06 96 GLN A CA 1
ATOM 737 C C . GLN A 1 96 ? 7.310 7.140 10.151 1.00 81.06 96 GLN A C 1
ATOM 739 O O . GLN A 1 96 ? 8.291 7.631 10.712 1.00 81.06 96 GLN A O 1
ATOM 744 N N . ASP A 1 97 ? 7.367 6.629 8.921 1.00 79.38 97 ASP A N 1
ATOM 745 C CA . ASP A 1 97 ? 8.599 6.538 8.146 1.00 79.38 97 ASP A CA 1
ATOM 746 C C . ASP A 1 97 ? 8.512 7.403 6.872 1.00 79.38 97 ASP A C 1
ATOM 748 O O . ASP A 1 97 ? 7.881 7.062 5.866 1.00 79.38 97 ASP A O 1
ATOM 752 N N . GLU A 1 98 ? 9.171 8.567 6.921 1.00 74.44 98 GLU A N 1
ATOM 753 C CA . GLU A 1 98 ? 9.245 9.510 5.796 1.00 74.44 98 GLU A CA 1
ATOM 754 C C . GLU A 1 98 ? 9.913 8.911 4.547 1.00 74.44 98 GLU A C 1
ATOM 756 O O . GLU A 1 98 ? 9.665 9.377 3.433 1.00 74.44 98 GLU A O 1
ATOM 761 N N . GLU A 1 99 ? 10.772 7.899 4.699 1.00 73.94 99 GLU A N 1
ATOM 762 C CA . GLU A 1 99 ? 11.402 7.238 3.557 1.00 73.94 99 GLU A CA 1
ATOM 763 C C . GLU A 1 99 ? 10.375 6.374 2.819 1.00 73.94 99 GLU A C 1
ATOM 765 O O . GLU A 1 99 ? 10.289 6.433 1.590 1.00 73.94 99 GLU A O 1
ATOM 770 N N . LEU A 1 100 ? 9.535 5.648 3.565 1.00 76.31 100 LEU A N 1
ATOM 771 C CA . LEU A 1 100 ? 8.459 4.829 3.003 1.00 76.31 100 LEU A CA 1
ATOM 772 C C . LEU A 1 100 ? 7.416 5.678 2.284 1.00 76.31 100 LEU A C 1
ATOM 774 O O . LEU A 1 100 ? 7.039 5.353 1.157 1.00 76.31 100 LEU A O 1
ATOM 778 N N . SER A 1 101 ? 6.988 6.791 2.888 1.00 76.94 101 SER A N 1
ATOM 779 C CA . SER A 1 101 ? 6.030 7.687 2.229 1.00 76.94 101 SER A CA 1
ATOM 780 C C . SER A 1 101 ? 6.577 8.263 0.924 1.00 76.94 101 SER A C 1
ATOM 782 O O . SER A 1 101 ? 5.838 8.316 -0.051 1.00 76.94 101 SER A O 1
ATOM 784 N N . LYS A 1 102 ? 7.868 8.614 0.850 1.00 72.00 102 LYS A N 1
ATOM 785 C CA . LYS A 1 102 ? 8.501 9.081 -0.398 1.00 72.00 102 LYS A CA 1
ATOM 786 C C . LYS A 1 102 ? 8.696 7.995 -1.450 1.00 72.00 102 LYS A C 1
ATOM 788 O O . LYS A 1 102 ? 8.793 8.326 -2.625 1.00 72.00 102 LYS A O 1
ATOM 793 N N . MET A 1 103 ? 8.826 6.729 -1.054 1.00 69.69 103 MET A N 1
ATOM 794 C CA . MET A 1 103 ? 8.944 5.625 -2.014 1.00 69.69 103 MET A CA 1
ATOM 795 C C . MET A 1 103 ? 7.592 5.209 -2.602 1.00 69.69 103 MET A C 1
ATOM 797 O O . MET A 1 103 ? 7.558 4.717 -3.727 1.00 69.69 103 MET A O 1
ATOM 801 N N . LEU A 1 104 ? 6.508 5.375 -1.841 1.00 69.31 104 LEU A N 1
ATOM 802 C CA . LEU A 1 104 ? 5.164 4.924 -2.209 1.00 69.31 104 LEU A CA 1
ATOM 803 C C . LEU A 1 104 ? 4.304 6.059 -2.794 1.00 69.31 104 LEU A C 1
ATOM 805 O O . LEU A 1 104 ? 3.511 5.830 -3.704 1.00 69.31 104 LEU A O 1
ATOM 809 N N . ALA A 1 105 ? 4.477 7.300 -2.338 1.00 61.16 105 ALA A N 1
ATOM 810 C CA . ALA A 1 105 ? 3.829 8.447 -2.962 1.00 61.16 105 ALA A CA 1
ATOM 811 C C . ALA A 1 105 ? 4.576 8.839 -4.258 1.00 61.16 105 ALA A C 1
ATOM 813 O O . ALA A 1 105 ? 5.774 9.122 -4.183 1.00 61.16 105 ALA A O 1
ATOM 814 N N . PRO A 1 106 ? 3.905 8.851 -5.428 1.00 47.16 106 PRO A N 1
ATOM 815 C CA . PRO A 1 106 ? 4.495 9.315 -6.684 1.00 47.16 106 PRO A CA 1
ATOM 816 C C . PRO A 1 106 ? 4.776 10.825 -6.704 1.00 47.16 106 PRO A C 1
ATOM 818 O O . PRO A 1 106 ? 4.091 11.586 -5.977 1.00 47.16 106 PRO A O 1
#

Mean predicted aligned error: 10.35 Å

pLDDT: mean 75.04, std 13.6, range [41.47, 91.38]

InterPro domains:
  IPR002048 EF-hand domain [PF13499] (20-94)
  IPR002048 EF-hand domain [PS50222] (18-53)
  IPR002048 EF-hand domain [PS50222] (65-100)
  IPR002048 EF-hand domain [SM00054] (22-50)
  IPR002048 EF-hand domain [SM00054] (69-97)
  IPR002048 EF-hand domain [cd00051] (22-93)
  IPR011992 EF-hand domain pair [SSF47473] (6-104)
  IPR018247 EF-Hand 1, calcium-binding site [PS00018] (31-43)
  IPR018247 EF-Hand 1, calcium-binding site [PS00018] (78-90)
  IPR028846 Recoverin family [PTHR23055] (6-99)

Nearest PDB structures (foldseek):
  6epa-assembly1_A  TM=8.080E-01  e=1.032E-06  Drosophila melanogaster
  4yzb-assembly2_B  TM=7.141E-01  e=1.866E-02  Eimeria tenella
  4yzb-assembly1_A  TM=6.926E-01  e=2.606E-02  Eimeria tenella
  3upz-assembly1_A  TM=5.178E-01  e=2.085E-02  Toxoplasma gondii
  4yjn-assembly1_A  TM=5.191E-01  e=2.755E-02  Toxoplasma gondii

Sequence (106 aa):
MGASPEFLLAIDVTSSGTPEEKLKWAFRMYDVDGNGVIDIQEMTKIVQAIYDMLGACSSNRPADSAEERAKNIFARMDENNDGQLTEEEFLKGCLQDEELSKMLAP

Secondary structure (DSSP, 8-state):
-PPPHHHHHHHHHHH---HHHHHHHHHHHH-SS-SSEEEHHHHHHHHHHHHHHTT---TTS-HHHHHHHHHHHHHHH-SS-SSEEEHHHHHHHHHH-HHHHHHH--

Organism: NCBI:txid561572

Solvent-accessible surface area (backbone atoms only — not comparable to full-atom values): 6197 Å² total; per-residue (Å²): 139,78,81,53,69,68,57,51,49,56,46,40,68,74,72,67,56,57,76,65,54,54,45,51,53,48,50,60,68,48,23,80,86,66,81,67,41,36,39,68,69,40,45,23,52,50,50,44,50,51,46,57,68,74,63,56,87,52,102,75,67,62,66,63,64,35,43,54,49,28,50,56,53,46,63,67,30,32,82,84,69,80,69,53,34,38,66,66,35,48,49,50,32,33,72,73,32,69,66,54,35,61,74,70,50,130

Foldseek 3Di:
DDDPVVVVVVCCLVPPDDLLSLLVVLQCVQPPVRPQWHALVSLLVVQVVLCVVVPPPPPPDDSCVSSVVSVVLQVQLCPVPPRIHHSVSSSVSCVVDVVSVVSRRD

Radius of gyration: 16.03 Å; Cα contacts (8 Å, |Δi|>4): 79; chains: 1; bounding box: 39×42×34 Å